Protein AF-I3U626-F1 (afdb_monomer_lite)

Foldseek 3Di:
DDPPPPPDDQDPVRLQVLLLVCLQPDDLVVLCVQQVDDSVVSVCVNVVVDDLVPDDPSRSVSSSVVSVCVVVVVPD

Radius of gyration: 12.77 Å; chains: 1; bounding box: 22×35×30 Å

Organism: Enterococcus faecium (strain ATCC BAA-472 / TX0016 / DO) (NCBI:txid333849)

Secondary structure (DSSP, 8-state):
-----S-S---HHHHHHHHHHHHHHS-HHHHHHHSS--HHHHHHHHTTSS-GGGS-HHHHHHHHHHHHHHHHHT--

pLDDT: mean 86.8, std 16.56, range [40.66, 97.19]

Sequence (76 aa):
MKRANLVGKDTFAEQKVLIKAYLKVVKAKEICQEVNLSNTTISELKNGRKSLDTLKFRSFEALYLAAKKYFTAERK

Structure (mmCIF, N/CA/C/O backbone):
data_AF-I3U626-F1
#
_entry.id   AF-I3U626-F1
#
loop_
_atom_site.group_PDB
_atom_site.id
_atom_site.type_symbol
_atom_site.label_atom_id
_atom_site.label_alt_id
_atom_site.label_comp_id
_atom_site.label_asym_id
_atom_site.label_entity_id
_atom_site.label_seq_id
_atom_site.pdbx_PDB_ins_code
_atom_site.Cartn_x
_atom_site.Cartn_y
_atom_site.Cartn_z
_atom_site.occupancy
_atom_site.B_iso_or_equiv
_atom_site.auth_seq_id
_atom_site.auth_comp_id
_atom_site.auth_asym_id
_atom_site.auth_atom_id
_atom_site.pdbx_PDB_model_num
ATOM 1 N N . MET A 1 1 ? -9.897 -21.674 -18.693 1.00 40.94 1 MET A N 1
ATOM 2 C CA . MET A 1 1 ? -8.545 -21.085 -18.540 1.00 40.94 1 MET A CA 1
ATOM 3 C C . MET A 1 1 ? -7.904 -21.641 -17.279 1.00 40.94 1 MET A C 1
ATOM 5 O O . MET A 1 1 ? -8.465 -21.478 -16.203 1.00 40.94 1 MET A O 1
ATOM 9 N N . LYS A 1 2 ? -6.780 -22.352 -17.409 1.00 40.66 2 LYS A N 1
ATOM 10 C CA . LYS A 1 2 ? -6.027 -22.892 -16.270 1.00 40.66 2 LYS A CA 1
ATOM 11 C C . LYS A 1 2 ? -5.329 -21.729 -15.555 1.00 40.66 2 LYS A C 1
ATOM 13 O O . LYS A 1 2 ? -4.520 -21.042 -16.169 1.00 40.66 2 LYS A O 1
ATOM 18 N N . ARG A 1 3 ? -5.658 -21.489 -14.281 1.00 48.19 3 ARG A N 1
ATOM 19 C CA . ARG A 1 3 ? -4.891 -20.588 -13.408 1.00 48.19 3 ARG A CA 1
ATOM 20 C C . ARG A 1 3 ? -3.528 -21.236 -13.183 1.00 48.19 3 ARG A C 1
ATOM 22 O O . ARG A 1 3 ? -3.426 -22.208 -12.442 1.00 48.19 3 ARG A O 1
ATOM 29 N N . ALA A 1 4 ? -2.521 -20.744 -13.896 1.00 46.88 4 ALA A N 1
ATOM 30 C CA . ALA A 1 4 ? -1.139 -21.133 -13.690 1.00 46.88 4 ALA A CA 1
ATOM 31 C C . ALA A 1 4 ? -0.727 -20.822 -12.243 1.00 46.88 4 ALA A C 1
ATOM 33 O O . ALA A 1 4 ? -1.139 -19.811 -11.670 1.00 46.88 4 ALA A O 1
ATOM 34 N N . ASN A 1 5 ? 0.058 -21.727 -11.665 1.00 44.66 5 ASN A N 1
ATOM 35 C CA . ASN A 1 5 ? 0.712 -21.580 -10.373 1.00 44.66 5 ASN A CA 1
ATOM 36 C C . ASN A 1 5 ? 1.312 -20.172 -10.224 1.00 44.66 5 ASN A C 1
ATOM 38 O O . ASN A 1 5 ? 2.187 -19.789 -10.996 1.00 44.66 5 ASN A O 1
ATOM 42 N N . LEU A 1 6 ? 0.880 -19.428 -9.202 1.00 51.03 6 LEU A N 1
ATOM 43 C CA . LEU A 1 6 ? 1.458 -18.141 -8.787 1.00 51.03 6 LEU A CA 1
ATOM 44 C C . LEU A 1 6 ? 2.818 -18.344 -8.088 1.00 51.03 6 LEU A C 1
ATOM 46 O O . LEU A 1 6 ? 3.054 -17.852 -6.988 1.00 51.03 6 LEU A O 1
ATOM 50 N N . VAL A 1 7 ? 3.713 -19.101 -8.720 1.00 51.31 7 VAL A N 1
ATOM 51 C CA . VAL A 1 7 ? 5.137 -19.182 -8.364 1.00 51.31 7 VAL A CA 1
ATOM 52 C C . VAL A 1 7 ? 5.944 -18.556 -9.508 1.00 51.31 7 VAL A C 1
ATOM 54 O O . VAL A 1 7 ? 6.938 -19.089 -9.982 1.00 51.31 7 VAL A O 1
ATOM 57 N N . GLY A 1 8 ? 5.462 -17.414 -9.999 1.00 57.69 8 GLY A N 1
ATOM 58 C CA . GLY A 1 8 ? 6.238 -16.458 -10.781 1.00 57.69 8 GLY A CA 1
ATOM 59 C C . GLY A 1 8 ? 6.549 -15.264 -9.885 1.00 57.69 8 GLY A C 1
ATOM 60 O O . GLY A 1 8 ? 5.704 -14.861 -9.085 1.00 57.69 8 GLY A O 1
ATOM 61 N N . LYS A 1 9 ? 7.764 -14.715 -9.961 1.00 71.12 9 LYS A N 1
ATOM 62 C CA . LYS A 1 9 ? 8.059 -13.427 -9.320 1.00 71.12 9 LYS A CA 1
ATOM 63 C C . LYS A 1 9 ? 7.169 -12.382 -9.996 1.00 71.12 9 LYS A C 1
ATOM 65 O O . LYS A 1 9 ? 7.371 -12.118 -11.176 1.00 71.12 9 LYS A O 1
ATOM 70 N N . ASP A 1 10 ? 6.197 -11.838 -9.264 1.00 82.88 10 ASP A N 1
ATOM 71 C CA . ASP A 1 10 ? 5.337 -10.757 -9.751 1.00 82.88 10 ASP A CA 1
ATOM 72 C C . ASP A 1 10 ? 6.219 -9.629 -10.318 1.00 82.88 10 ASP A C 1
ATOM 74 O O . ASP A 1 10 ? 7.183 -9.203 -9.670 1.00 82.88 10 ASP A O 1
ATOM 78 N N . THR A 1 11 ? 5.927 -9.154 -11.528 1.00 92.12 11 THR A N 1
ATOM 79 C CA . THR A 1 11 ? 6.624 -8.012 -12.133 1.00 92.12 11 THR A CA 1
ATOM 80 C C . THR A 1 11 ? 6.385 -6.746 -11.312 1.00 92.12 11 THR A C 1
ATOM 82 O O . THR A 1 11 ? 5.401 -6.627 -10.583 1.00 92.12 11 THR A O 1
ATOM 85 N N . PHE A 1 12 ? 7.245 -5.736 -11.451 1.00 89.62 12 PHE A N 1
ATOM 86 C CA . PHE A 1 12 ? 7.080 -4.480 -10.710 1.00 89.62 12 PHE A CA 1
ATOM 87 C C . PHE A 1 12 ? 5.724 -3.796 -10.980 1.00 89.62 12 PHE A C 1
ATOM 89 O O . PHE A 1 12 ? 5.127 -3.204 -10.080 1.00 89.62 12 PHE A O 1
ATOM 96 N N . ALA A 1 13 ? 5.198 -3.916 -12.204 1.00 93.19 13 ALA A N 1
ATOM 97 C CA . ALA A 1 13 ? 3.873 -3.413 -12.555 1.00 93.19 13 ALA A CA 1
ATOM 98 C C . ALA A 1 13 ? 2.757 -4.165 -11.809 1.00 93.19 13 ALA A C 1
ATOM 100 O O . ALA A 1 13 ? 1.873 -3.530 -11.232 1.00 93.19 13 ALA A O 1
ATOM 101 N N . GLU A 1 14 ? 2.824 -5.496 -11.753 1.00 94.50 14 GLU A N 1
ATOM 102 C CA . GLU A 1 14 ? 1.859 -6.332 -11.023 1.00 94.50 14 GLU A CA 1
ATOM 103 C C . GLU A 1 14 ? 1.909 -6.068 -9.514 1.00 94.50 14 GLU A C 1
ATOM 105 O O . GLU A 1 14 ? 0.864 -5.889 -8.885 1.00 94.50 14 GLU A O 1
ATOM 110 N N . GLN A 1 15 ? 3.109 -5.922 -8.943 1.00 95.19 15 GLN A N 1
ATOM 111 C CA . GLN A 1 15 ? 3.292 -5.551 -7.536 1.00 95.19 15 GLN A CA 1
ATOM 112 C C . GLN A 1 15 ? 2.601 -4.215 -7.219 1.00 95.19 15 GLN A C 1
ATOM 114 O O . GLN A 1 15 ? 1.869 -4.110 -6.234 1.00 95.19 15 GLN A O 1
ATOM 119 N N . LYS A 1 16 ? 2.753 -3.199 -8.083 1.00 95.75 16 LYS A N 1
ATOM 120 C CA . LYS A 1 16 ? 2.052 -1.912 -7.924 1.00 95.75 16 LYS A CA 1
ATOM 121 C C . LYS A 1 16 ? 0.539 -2.052 -8.000 1.00 95.75 16 LYS A C 1
ATOM 123 O O . LYS A 1 16 ? -0.159 -1.382 -7.240 1.00 95.75 16 LYS A O 1
ATOM 128 N N . VAL A 1 17 ? 0.023 -2.862 -8.925 1.00 95.94 17 VAL A N 1
ATOM 129 C CA . VAL A 1 17 ? -1.422 -3.109 -9.050 1.00 95.94 17 VAL A CA 1
ATOM 130 C C . VAL A 1 17 ? -1.956 -3.728 -7.761 1.00 95.94 17 VAL A C 1
ATOM 132 O O . VAL A 1 17 ? -2.954 -3.245 -7.224 1.00 95.94 17 VAL A O 1
ATOM 135 N N . LEU A 1 18 ? -1.246 -4.716 -7.216 1.00 95.81 18 LEU A N 1
ATOM 136 C CA . LEU A 1 18 ? -1.613 -5.385 -5.973 1.00 95.81 18 LEU A CA 1
ATOM 137 C C . LEU A 1 18 ? -1.603 -4.422 -4.779 1.00 95.81 18 LEU A C 1
ATOM 139 O O . LEU A 1 18 ? -2.583 -4.351 -4.038 1.00 95.81 18 LEU A O 1
ATOM 143 N N . ILE A 1 19 ? -0.543 -3.617 -4.639 1.00 97.00 19 ILE A N 1
ATOM 144 C CA . ILE A 1 19 ? -0.459 -2.587 -3.594 1.00 97.00 19 ILE A CA 1
ATOM 145 C C . ILE A 1 19 ? -1.615 -1.590 -3.733 1.00 97.00 19 ILE A C 1
ATOM 147 O O . ILE A 1 19 ? -2.267 -1.270 -2.744 1.00 97.00 19 ILE A O 1
ATOM 151 N N . LYS A 1 20 ? -1.914 -1.106 -4.946 1.0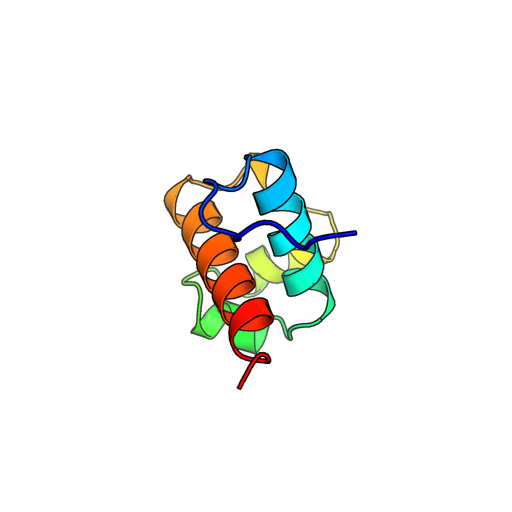0 97.19 20 LYS A N 1
ATOM 152 C CA . LYS A 1 20 ? -3.023 -0.163 -5.173 1.00 97.19 20 LYS A CA 1
ATOM 153 C C . LYS A 1 20 ? -4.378 -0.766 -4.806 1.00 97.19 20 LYS A C 1
ATOM 155 O O . LYS A 1 20 ? -5.214 -0.052 -4.259 1.00 97.19 20 LYS A O 1
ATOM 160 N N . ALA A 1 21 ? -4.607 -2.045 -5.097 1.00 96.38 21 ALA A N 1
ATOM 161 C CA . ALA A 1 21 ? -5.831 -2.736 -4.699 1.00 96.38 21 ALA A CA 1
ATOM 162 C C . ALA A 1 21 ? -5.937 -2.836 -3.169 1.00 96.38 21 ALA A C 1
ATOM 164 O O . ALA A 1 21 ? -6.951 -2.438 -2.601 1.00 96.38 21 ALA A O 1
ATOM 165 N N . TYR A 1 22 ? -4.863 -3.262 -2.501 1.00 96.19 22 TYR A N 1
ATOM 166 C CA . TYR A 1 22 ? -4.786 -3.347 -1.040 1.00 96.19 22 TYR A CA 1
ATOM 167 C C . TYR A 1 22 ? -5.019 -1.987 -0.365 1.00 96.19 22 TYR A C 1
ATOM 169 O O . TYR A 1 22 ? -5.875 -1.857 0.509 1.00 96.19 22 TYR A O 1
ATOM 177 N N . LEU A 1 23 ? -4.346 -0.936 -0.848 1.00 96.50 23 LEU A N 1
ATOM 178 C CA . LEU A 1 23 ? -4.539 0.435 -0.377 1.00 96.50 23 LEU A CA 1
ATOM 179 C C . LEU A 1 23 ? -5.991 0.902 -0.525 1.00 96.50 23 LEU A C 1
ATOM 181 O O . LEU A 1 23 ? -6.415 1.736 0.262 1.00 96.50 23 LEU A O 1
ATOM 185 N N . LYS A 1 24 ? -6.772 0.415 -1.496 1.00 95.62 24 LYS A N 1
ATOM 186 C CA . LYS A 1 24 ? -8.183 0.813 -1.647 1.00 95.62 24 LYS A CA 1
ATOM 187 C C . LYS A 1 24 ? -9.098 0.144 -0.625 1.00 95.62 24 LYS A C 1
ATOM 189 O O . LYS A 1 24 ? -9.993 0.812 -0.116 1.00 95.62 24 LYS A O 1
ATOM 194 N N . VAL A 1 25 ? -8.866 -1.130 -0.319 1.00 94.88 25 VAL A N 1
ATOM 195 C CA . VAL A 1 25 ? -9.799 -1.949 0.476 1.00 94.88 25 VAL A CA 1
ATOM 196 C C . 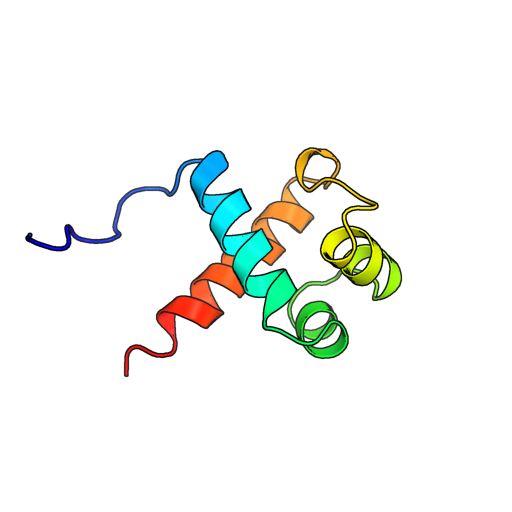VAL A 1 25 ? -9.469 -1.995 1.970 1.00 94.88 25 VAL A C 1
ATOM 198 O O . VAL A 1 25 ? -10.369 -2.202 2.776 1.00 94.88 25 VAL A O 1
ATOM 201 N N . VAL A 1 26 ? -8.215 -1.736 2.360 1.00 95.00 26 VAL A N 1
ATOM 202 C CA . VAL A 1 26 ? -7.773 -1.806 3.765 1.00 95.00 26 VAL A CA 1
ATOM 203 C C . VAL A 1 26 ? -7.698 -0.418 4.412 1.00 95.00 26 VAL A C 1
ATOM 205 O O . VAL A 1 26 ? -7.353 0.594 3.777 1.00 95.00 26 VAL A O 1
ATOM 208 N N . LYS A 1 27 ? -8.052 -0.332 5.701 1.00 94.19 27 LYS A N 1
ATOM 209 C CA . LYS A 1 27 ? -8.022 0.932 6.453 1.00 94.19 27 LYS A CA 1
ATOM 210 C C . LYS A 1 27 ? -6.581 1.364 6.702 1.00 94.19 27 LYS A C 1
ATOM 212 O O . LYS A 1 27 ? -5.742 0.558 7.079 1.00 94.19 27 LYS A O 1
ATOM 217 N N . ALA A 1 28 ? -6.298 2.662 6.574 1.00 93.50 28 ALA A N 1
ATOM 218 C CA . ALA A 1 28 ? -4.935 3.184 6.711 1.00 93.50 28 ALA A CA 1
ATOM 219 C C . ALA A 1 28 ? -4.269 2.792 8.044 1.00 93.50 28 ALA A C 1
ATOM 221 O O . ALA A 1 28 ? -3.096 2.434 8.050 1.00 93.50 28 ALA A O 1
ATOM 222 N N . LYS A 1 29 ? -5.032 2.782 9.147 1.00 91.31 29 LYS A N 1
ATOM 223 C CA . LYS A 1 29 ? -4.548 2.369 10.473 1.00 91.31 29 LYS A CA 1
ATOM 224 C C . LYS A 1 29 ? -4.055 0.917 10.504 1.00 91.31 29 LYS A C 1
ATOM 226 O O . LYS A 1 29 ? -3.011 0.667 11.091 1.00 91.31 29 LYS A O 1
ATOM 231 N N . GLU A 1 30 ? -4.779 -0.004 9.870 1.00 92.38 30 GLU A N 1
ATOM 232 C CA . GLU A 1 30 ? -4.405 -1.426 9.790 1.00 92.38 30 GLU A CA 1
ATOM 233 C C . GLU A 1 30 ? -3.130 -1.588 8.959 1.00 92.38 30 GLU A C 1
ATOM 235 O O . GLU A 1 30 ? -2.184 -2.246 9.382 1.00 92.38 30 GLU A O 1
ATOM 240 N N . ILE A 1 31 ? -3.055 -0.871 7.832 1.00 94.56 31 ILE A N 1
ATOM 241 C CA . ILE A 1 31 ? -1.863 -0.850 6.982 1.00 94.56 31 ILE A CA 1
ATOM 242 C C . ILE A 1 31 ? -0.649 -0.357 7.777 1.00 94.56 31 ILE A C 1
ATOM 244 O O . ILE A 1 31 ? 0.378 -1.014 7.753 1.00 94.56 31 ILE A O 1
ATOM 248 N N . CYS A 1 32 ? -0.760 0.745 8.528 1.00 93.19 32 CYS A N 1
ATOM 249 C CA . CYS A 1 32 ? 0.351 1.301 9.320 1.00 93.19 32 CYS A CA 1
ATOM 250 C C . CYS A 1 32 ? 0.843 0.380 10.446 1.00 93.19 32 CYS A C 1
ATOM 252 O O . CYS A 1 32 ? 1.976 0.518 10.898 1.00 93.19 32 CYS A O 1
ATOM 254 N N . GLN A 1 33 ? -0.011 -0.511 10.954 1.00 89.56 33 GLN A N 1
ATOM 255 C CA . GLN A 1 33 ? 0.391 -1.496 11.960 1.00 89.56 33 GLN A CA 1
ATOM 256 C C . GLN A 1 33 ? 1.189 -2.640 11.331 1.00 89.56 33 GLN A C 1
ATOM 258 O O . GLN A 1 33 ? 2.101 -3.169 11.959 1.00 89.56 33 GLN A O 1
ATOM 263 N N . GLU A 1 34 ? 0.852 -3.015 10.096 1.00 88.69 34 GLU A N 1
ATOM 264 C CA . GLU A 1 34 ? 1.501 -4.114 9.380 1.00 88.69 34 GLU A CA 1
ATOM 265 C C . GLU A 1 34 ? 2.759 -3.663 8.626 1.00 88.69 34 GLU A C 1
ATOM 267 O O . GLU A 1 34 ? 3.748 -4.393 8.554 1.00 88.69 34 GLU A O 1
ATOM 272 N N . VAL A 1 35 ? 2.750 -2.440 8.096 1.00 87.50 35 VAL A N 1
ATOM 273 C CA . VAL A 1 35 ? 3.884 -1.829 7.405 1.00 87.50 35 VAL A CA 1
ATOM 274 C C . VAL A 1 35 ? 4.336 -0.609 8.191 1.00 87.50 35 VAL A C 1
ATOM 276 O O . VAL A 1 35 ? 3.537 0.268 8.494 1.00 87.50 35 VAL A O 1
ATOM 279 N N . ASN A 1 36 ? 5.628 -0.537 8.520 1.00 88.75 36 ASN A N 1
ATOM 280 C CA . ASN A 1 36 ? 6.226 0.545 9.312 1.00 88.75 36 ASN A CA 1
ATOM 281 C C . ASN A 1 36 ? 6.293 1.876 8.524 1.00 88.75 36 ASN A C 1
ATOM 283 O O . ASN A 1 36 ? 7.367 2.388 8.202 1.00 88.75 36 ASN A O 1
ATOM 287 N N . LEU A 1 37 ? 5.130 2.399 8.138 1.00 92.31 37 LEU A N 1
ATOM 288 C CA . LEU A 1 37 ? 4.907 3.653 7.435 1.00 92.31 37 LEU A CA 1
ATOM 289 C C . LEU A 1 37 ? 3.953 4.520 8.252 1.00 92.31 37 LEU A C 1
ATOM 291 O O . LEU A 1 37 ? 3.035 4.031 8.905 1.00 92.31 37 LEU A O 1
ATOM 295 N N . SER A 1 38 ? 4.153 5.835 8.185 1.00 93.81 38 SER A N 1
ATOM 296 C CA . SER A 1 38 ? 3.272 6.774 8.872 1.00 93.81 38 SER A CA 1
ATOM 297 C C . SER A 1 38 ? 1.878 6.806 8.244 1.00 93.81 38 SER A C 1
ATOM 299 O O . SER A 1 38 ? 1.717 6.664 7.027 1.00 93.81 38 SER A O 1
ATOM 301 N N . ASN A 1 39 ? 0.868 7.107 9.065 1.00 93.88 39 ASN A N 1
ATOM 302 C CA . ASN A 1 39 ? -0.509 7.288 8.601 1.00 93.88 39 ASN A CA 1
ATOM 303 C C . ASN A 1 39 ? -0.626 8.366 7.513 1.00 93.88 39 ASN A C 1
ATOM 305 O O . ASN A 1 39 ? -1.398 8.207 6.566 1.00 93.88 39 ASN A O 1
ATOM 309 N N . THR A 1 40 ? 0.184 9.425 7.603 1.00 95.19 40 THR A N 1
ATOM 310 C CA . THR A 1 40 ? 0.293 10.455 6.562 1.00 95.19 40 THR A CA 1
ATOM 311 C C . THR A 1 40 ? 0.743 9.851 5.234 1.00 95.19 40 THR A C 1
ATOM 313 O O . THR A 1 40 ? 0.059 10.027 4.232 1.00 95.19 40 THR A O 1
ATOM 316 N N . THR A 1 41 ? 1.821 9.057 5.230 1.00 95.12 41 THR A N 1
ATOM 317 C CA . THR A 1 41 ? 2.341 8.419 4.006 1.00 95.12 41 THR A CA 1
ATOM 318 C C . THR A 1 41 ? 1.297 7.504 3.368 1.00 95.12 41 THR A C 1
ATOM 320 O O . THR A 1 41 ? 1.061 7.579 2.164 1.00 95.12 41 THR A O 1
ATOM 323 N N . ILE A 1 42 ? 0.632 6.660 4.164 1.00 97.12 42 ILE A N 1
ATOM 324 C CA . ILE A 1 42 ? -0.423 5.772 3.656 1.00 97.12 42 ILE A CA 1
ATOM 325 C C . ILE A 1 42 ? -1.598 6.576 3.087 1.00 97.12 42 ILE A C 1
ATOM 327 O O . ILE A 1 42 ? -2.117 6.235 2.025 1.00 97.12 42 ILE A O 1
ATOM 331 N N . SER A 1 43 ? -1.990 7.669 3.742 1.00 95.62 43 SER A N 1
ATOM 332 C CA . SER A 1 43 ? -3.073 8.539 3.270 1.00 95.62 43 SER A CA 1
ATOM 333 C C . SER A 1 43 ? -2.723 9.233 1.950 1.00 95.62 43 SER A C 1
ATOM 335 O O . SER A 1 43 ? -3.555 9.291 1.045 1.00 95.62 43 SER A O 1
ATOM 337 N N . GLU A 1 44 ? -1.490 9.718 1.796 1.00 96.38 44 GLU A N 1
ATOM 338 C CA . GLU A 1 44 ? -1.015 10.305 0.539 1.00 96.38 44 GLU A CA 1
ATOM 339 C C . GLU A 1 44 ? -1.014 9.288 -0.608 1.00 96.38 44 GLU A C 1
ATOM 341 O O . GLU A 1 44 ? -1.440 9.618 -1.715 1.00 96.38 44 GLU A O 1
ATOM 346 N N . LEU A 1 45 ? -0.584 8.049 -0.341 1.00 96.69 45 LEU A N 1
ATOM 347 C CA . LEU A 1 45 ? -0.605 6.958 -1.318 1.00 96.69 45 LEU A CA 1
ATOM 348 C C . LEU A 1 45 ? -2.041 6.583 -1.721 1.00 96.69 45 LEU A C 1
ATOM 350 O O . LEU A 1 45 ? -2.325 6.455 -2.911 1.00 96.69 45 LEU A O 1
ATOM 354 N N . LYS A 1 46 ? -2.963 6.451 -0.754 1.00 95.38 46 LYS A N 1
ATOM 355 C CA . LYS A 1 46 ? -4.387 6.146 -1.011 1.00 95.38 46 LYS A CA 1
ATOM 356 C C . LYS A 1 46 ? -5.057 7.213 -1.877 1.00 95.38 46 LYS A C 1
ATOM 358 O O . LYS A 1 46 ? -5.810 6.877 -2.785 1.00 95.38 46 LYS A O 1
ATOM 363 N N . ASN A 1 47 ? -4.751 8.480 -1.611 1.00 95.00 47 ASN A N 1
ATOM 364 C CA . ASN A 1 47 ? -5.340 9.622 -2.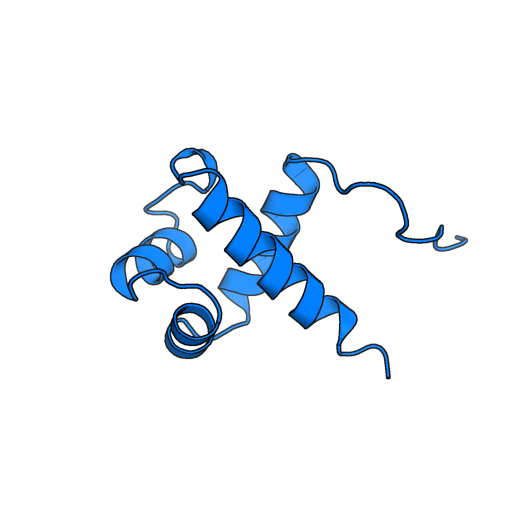310 1.00 95.00 47 ASN A CA 1
ATOM 365 C C . ASN A 1 47 ? -4.615 9.981 -3.618 1.00 95.00 47 ASN A C 1
ATOM 367 O O . ASN A 1 47 ? -4.950 10.987 -4.237 1.00 95.00 47 ASN A O 1
ATOM 371 N N . GLY A 1 48 ? -3.594 9.216 -4.021 1.00 93.50 48 GLY A N 1
ATOM 372 C CA . GLY A 1 48 ? -2.816 9.488 -5.233 1.00 93.50 48 GLY A CA 1
ATOM 373 C C . GLY A 1 48 ? -1.936 10.741 -5.162 1.00 93.50 48 GLY A C 1
ATOM 374 O O . GLY A 1 48 ? -1.403 11.158 -6.185 1.00 93.50 48 GLY A O 1
ATOM 375 N N . ARG A 1 49 ? -1.748 11.332 -3.973 1.00 95.88 49 ARG A N 1
ATOM 376 C CA . ARG A 1 49 ? -0.852 12.485 -3.753 1.00 95.88 49 ARG A CA 1
ATOM 377 C C . ARG A 1 49 ? 0.624 12.084 -3.725 1.00 95.88 49 ARG A C 1
ATOM 379 O O . ARG A 1 49 ? 1.491 12.929 -3.913 1.00 95.88 49 ARG A O 1
ATOM 386 N N . LYS A 1 50 ? 0.908 10.799 -3.495 1.00 95.56 50 LYS A N 1
ATOM 387 C CA . LYS A 1 50 ? 2.252 10.212 -3.528 1.00 95.56 50 LYS A CA 1
ATOM 388 C C . LYS A 1 50 ? 2.266 8.993 -4.447 1.00 95.56 50 LYS A C 1
ATOM 390 O O . LYS A 1 50 ? 1.340 8.184 -4.422 1.00 95.56 50 LYS A O 1
ATOM 395 N N . SER A 1 51 ? 3.331 8.844 -5.237 1.00 95.88 51 SER A N 1
ATOM 396 C CA . SER A 1 51 ? 3.535 7.670 -6.096 1.00 95.88 51 SER A CA 1
ATOM 397 C C . SER A 1 51 ? 4.321 6.573 -5.377 1.00 95.88 51 SER A C 1
ATOM 399 O O . SER A 1 51 ? 5.271 6.860 -4.646 1.00 95.88 51 SER A O 1
ATOM 401 N N . LEU A 1 52 ? 3.982 5.309 -5.654 1.00 96.06 52 LEU A N 1
ATOM 402 C CA . LEU A 1 52 ? 4.739 4.140 -5.190 1.00 96.06 52 LEU A CA 1
ATOM 403 C C . LEU A 1 52 ? 6.192 4.148 -5.685 1.00 96.06 52 LEU A C 1
ATOM 405 O O . LEU A 1 52 ? 7.065 3.643 -4.990 1.00 96.06 52 LEU A O 1
ATOM 409 N N . ASP A 1 53 ? 6.456 4.769 -6.838 1.00 94.56 53 ASP A N 1
ATOM 410 C CA . ASP A 1 53 ? 7.803 4.923 -7.407 1.00 94.56 53 ASP A CA 1
ATOM 411 C C . ASP A 1 53 ? 8.741 5.771 -6.540 1.00 94.56 53 ASP A C 1
ATOM 413 O O . ASP A 1 53 ? 9.956 5.662 -6.647 1.00 94.56 53 ASP A O 1
ATOM 417 N N . THR A 1 54 ? 8.181 6.611 -5.665 1.00 94.44 54 THR A N 1
ATOM 418 C CA . THR A 1 54 ? 8.963 7.491 -4.781 1.00 94.44 54 THR A CA 1
ATOM 419 C C . THR A 1 54 ? 9.323 6.837 -3.448 1.00 94.44 54 THR A C 1
ATOM 421 O O . THR A 1 54 ? 10.004 7.443 -2.619 1.00 94.44 54 THR A O 1
ATOM 424 N N . LEU A 1 55 ? 8.839 5.617 -3.193 1.00 94.50 55 LEU A N 1
ATOM 425 C CA . LEU A 1 55 ? 9.114 4.909 -1.949 1.00 94.50 55 LEU A CA 1
ATOM 426 C C . LEU A 1 55 ? 10.511 4.293 -1.969 1.00 94.50 55 LEU A C 1
ATOM 428 O O . LEU A 1 55 ? 10.975 3.772 -2.980 1.00 94.50 55 LEU A O 1
ATOM 432 N N . LYS A 1 56 ? 11.158 4.270 -0.800 1.00 94.38 56 LYS A N 1
ATOM 433 C CA . LYS A 1 56 ? 12.345 3.433 -0.601 1.00 94.38 56 LYS A CA 1
ATOM 434 C C . LYS A 1 56 ? 11.969 1.974 -0.850 1.00 94.38 56 LYS A C 1
ATOM 436 O O . LYS A 1 56 ? 10.890 1.543 -0.442 1.00 94.38 56 LYS A O 1
ATOM 441 N N . PHE A 1 57 ? 12.898 1.206 -1.417 1.00 93.12 57 PHE A N 1
ATOM 442 C CA . PHE A 1 57 ? 12.691 -0.207 -1.748 1.00 93.12 57 PHE A CA 1
ATOM 443 C C . PHE A 1 57 ? 12.067 -1.010 -0.593 1.00 93.12 57 PHE A C 1
ATOM 445 O O . PHE A 1 57 ? 11.041 -1.649 -0.785 1.00 93.12 57 PHE A O 1
ATOM 452 N N . ARG A 1 58 ? 12.598 -0.878 0.633 1.00 93.69 58 ARG A N 1
ATOM 453 C CA . ARG A 1 58 ? 12.063 -1.569 1.825 1.00 93.69 58 ARG A CA 1
ATOM 454 C C . ARG A 1 58 ? 10.596 -1.236 2.121 1.00 93.69 58 ARG A C 1
ATOM 456 O O . ARG A 1 58 ? 9.836 -2.104 2.530 1.00 93.69 58 ARG A O 1
ATOM 463 N N . SER A 1 59 ? 10.191 0.018 1.926 1.00 95.25 59 SER A N 1
ATOM 464 C CA . SER A 1 59 ? 8.807 0.456 2.143 1.00 95.25 59 SER A CA 1
ATOM 465 C C . SER A 1 59 ? 7.870 -0.078 1.064 1.00 95.25 59 SER A C 1
ATOM 467 O O . SER A 1 59 ? 6.746 -0.472 1.366 1.00 95.25 59 SER A O 1
ATOM 469 N N . PHE A 1 60 ? 8.338 -0.100 -0.185 1.00 96.38 60 PHE A N 1
ATOM 470 C CA . PHE A 1 60 ? 7.603 -0.695 -1.295 1.00 96.38 60 PHE A CA 1
ATOM 471 C C . PHE A 1 60 ? 7.411 -2.203 -1.081 1.00 96.38 60 PHE A C 1
ATOM 473 O O . PHE A 1 60 ? 6.293 -2.703 -1.174 1.00 96.38 60 PHE A O 1
ATOM 480 N N . GLU A 1 61 ? 8.488 -2.912 -0.741 1.00 94.81 61 GLU A N 1
ATOM 481 C CA . GLU A 1 61 ? 8.476 -4.354 -0.492 1.00 94.81 61 GLU A CA 1
ATOM 482 C C . GLU A 1 61 ? 7.541 -4.720 0.665 1.00 94.81 61 GLU A C 1
ATOM 484 O O . GLU A 1 61 ? 6.718 -5.618 0.514 1.00 94.81 61 GLU A O 1
ATOM 489 N N . ALA A 1 62 ? 7.579 -3.977 1.777 1.00 96.06 62 ALA A N 1
ATOM 490 C CA . ALA A 1 62 ? 6.666 -4.193 2.900 1.00 96.06 62 ALA A CA 1
ATOM 491 C C . ALA A 1 62 ? 5.188 -4.063 2.488 1.00 96.06 62 ALA A C 1
ATOM 493 O O . ALA A 1 62 ? 4.374 -4.920 2.831 1.00 96.06 62 ALA A O 1
ATOM 494 N N . LEU A 1 63 ? 4.843 -3.032 1.705 1.00 96.81 63 LEU A N 1
ATOM 495 C CA . LEU A 1 63 ? 3.488 -2.855 1.169 1.00 96.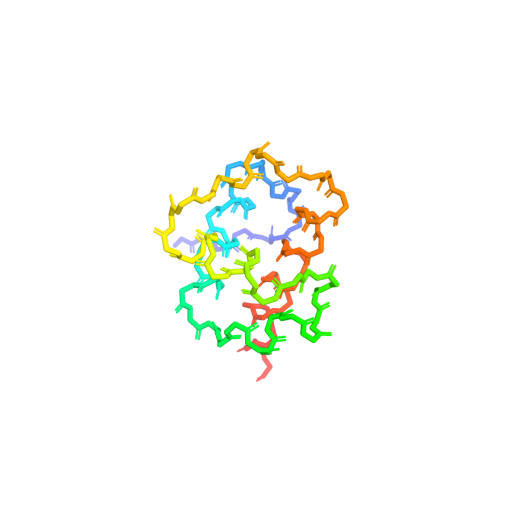81 63 LEU A CA 1
ATOM 496 C C . LEU A 1 63 ? 3.083 -3.995 0.235 1.00 96.81 63 LEU A C 1
ATOM 498 O O . LEU A 1 63 ? 1.948 -4.465 0.298 1.00 96.81 63 LEU A O 1
ATOM 502 N N . TYR A 1 64 ? 3.994 -4.445 -0.625 1.00 96.00 64 TYR A N 1
ATOM 503 C CA . TYR A 1 64 ? 3.734 -5.556 -1.531 1.00 96.00 64 TYR A CA 1
ATOM 504 C C . TYR A 1 64 ? 3.516 -6.872 -0.772 1.00 96.00 64 TYR A C 1
ATOM 506 O O . TYR 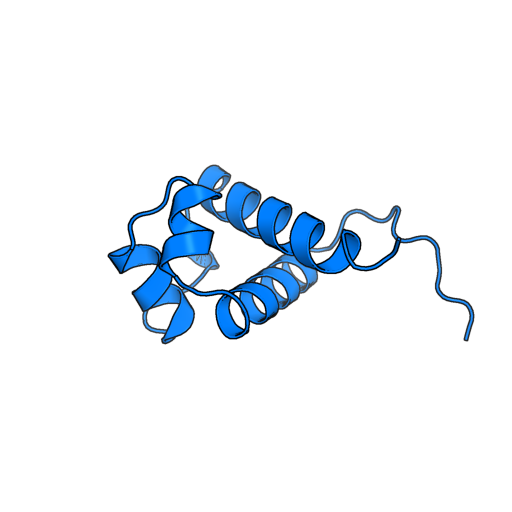A 1 64 ? 2.558 -7.585 -1.068 1.00 96.00 64 TYR A O 1
ATOM 514 N N . LEU A 1 65 ? 4.340 -7.177 0.233 1.00 94.69 65 LEU A N 1
ATOM 515 C CA . LEU A 1 65 ? 4.188 -8.381 1.052 1.00 94.69 65 LEU A CA 1
ATOM 516 C C . LEU A 1 65 ? 2.882 -8.366 1.853 1.00 94.69 65 LEU A C 1
ATOM 518 O O . LEU A 1 65 ? 2.182 -9.379 1.872 1.00 94.69 65 LEU A O 1
ATOM 522 N N . ALA A 1 66 ? 2.515 -7.227 2.448 1.00 95.25 66 ALA A N 1
ATOM 523 C CA . ALA A 1 66 ? 1.237 -7.067 3.144 1.00 95.25 66 ALA A CA 1
ATOM 524 C C . ALA A 1 66 ? 0.048 -7.263 2.187 1.00 95.25 66 ALA A C 1
ATOM 526 O O . ALA A 1 66 ? -0.858 -8.048 2.469 1.00 95.25 66 ALA A O 1
ATOM 527 N N . ALA A 1 67 ? 0.094 -6.642 1.004 1.00 94.81 67 ALA A N 1
ATOM 528 C CA . ALA A 1 67 ? -0.930 -6.809 -0.024 1.00 94.81 67 ALA A CA 1
ATOM 529 C C . ALA A 1 67 ? -1.043 -8.269 -0.493 1.00 94.81 67 ALA A C 1
ATOM 531 O O . ALA A 1 67 ? -2.139 -8.822 -0.581 1.00 94.81 67 ALA A O 1
ATOM 532 N N . LYS A 1 68 ? 0.093 -8.926 -0.750 1.00 93.44 68 LYS A N 1
ATOM 533 C CA . LYS A 1 68 ? 0.142 -10.333 -1.154 1.00 93.44 68 LYS A CA 1
ATOM 534 C C . LYS A 1 68 ? -0.430 -11.242 -0.080 1.00 93.44 68 LYS A C 1
ATOM 536 O O . LYS A 1 68 ? -1.242 -12.107 -0.397 1.00 93.44 68 LYS A O 1
ATOM 541 N N . LYS A 1 69 ? -0.059 -11.028 1.181 1.00 92.75 69 LYS A N 1
ATOM 542 C CA . LYS A 1 69 ? -0.608 -11.763 2.321 1.00 92.75 69 LYS A CA 1
ATOM 543 C C . LYS A 1 69 ? -2.123 -11.579 2.418 1.00 92.75 69 LYS A C 1
ATOM 545 O O . LYS A 1 69 ? -2.826 -12.575 2.505 1.00 92.75 69 LYS A O 1
ATOM 550 N N . TYR A 1 70 ? -2.626 -10.350 2.313 1.00 92.69 70 TYR A N 1
ATOM 551 C CA . TYR A 1 70 ? -4.061 -10.055 2.366 1.00 92.69 70 TYR A CA 1
ATOM 552 C C . TYR A 1 70 ? -4.860 -10.828 1.302 1.00 92.69 70 TYR A C 1
ATOM 554 O O . TYR A 1 70 ? -5.784 -11.561 1.636 1.00 92.69 70 TYR A O 1
ATOM 562 N N . PHE A 1 71 ? -4.447 -10.765 0.032 1.00 89.62 71 PHE A N 1
ATOM 563 C CA . PHE A 1 71 ? -5.167 -11.427 -1.068 1.00 89.62 71 PHE A CA 1
ATOM 564 C C . PHE A 1 71 ? -4.928 -12.942 -1.178 1.00 89.62 71 PHE A C 1
ATOM 566 O O . PHE A 1 71 ? -5.611 -13.624 -1.943 1.00 89.62 71 PHE A O 1
ATOM 573 N N . THR A 1 72 ? -3.950 -13.488 -0.453 1.00 86.62 72 THR A N 1
ATOM 574 C CA . THR A 1 72 ? -3.707 -14.940 -0.397 1.00 86.62 72 THR A CA 1
ATOM 575 C C . THR A 1 72 ? -4.297 -15.589 0.850 1.00 86.62 72 THR A C 1
ATOM 577 O O . THR A 1 72 ? -4.602 -16.780 0.808 1.00 86.62 72 THR A O 1
ATOM 580 N N . ALA A 1 73 ? -4.508 -14.824 1.925 1.00 74.94 73 ALA A N 1
ATOM 581 C CA . ALA A 1 73 ? -5.090 -15.308 3.172 1.00 74.94 73 ALA A CA 1
ATOM 582 C C . ALA A 1 73 ? -6.567 -15.722 3.034 1.00 74.94 73 ALA A C 1
ATOM 584 O O . ALA A 1 73 ? -6.981 -16.647 3.723 1.00 74.94 73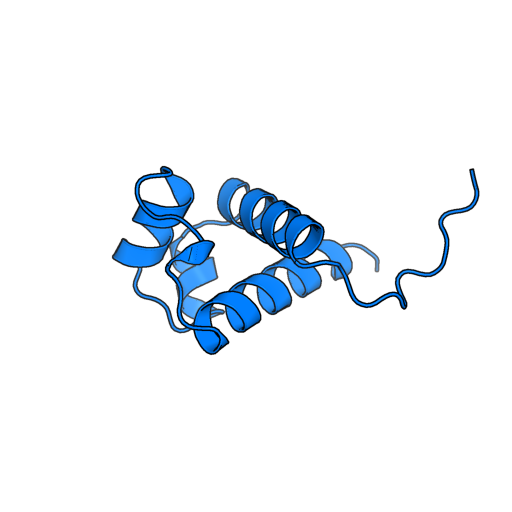 ALA A O 1
ATOM 585 N N . GLU A 1 74 ? -7.332 -15.137 2.102 1.00 54.28 74 GLU A N 1
ATOM 586 C CA . GLU A 1 74 ? -8.738 -15.510 1.827 1.00 54.28 74 GLU A CA 1
ATOM 587 C C . GLU A 1 74 ? -8.914 -16.851 1.073 1.00 54.28 74 GLU A C 1
ATOM 589 O O . GLU A 1 74 ? -10.012 -17.186 0.638 1.00 54.28 74 GLU A O 1
ATOM 594 N N . ARG A 1 75 ? -7.847 -17.640 0.881 1.00 52.31 75 ARG A N 1
ATOM 595 C CA . ARG A 1 75 ? -7.893 -18.950 0.196 1.00 52.31 75 ARG A CA 1
ATOM 596 C C . ARG A 1 75 ? -7.810 -20.151 1.149 1.00 52.31 75 ARG A C 1
ATOM 598 O O . ARG A 1 75 ? -7.210 -21.162 0.780 1.00 52.31 75 ARG A O 1
ATOM 605 N N . LYS A 1 76 ? -8.373 -20.051 2.353 1.00 42.00 76 LYS A N 1
ATOM 606 C CA . LYS A 1 76 ? -8.549 -21.187 3.270 1.00 42.00 76 LYS A CA 1
ATOM 607 C C . LYS A 1 76 ? -10.009 -21.374 3.633 1.00 42.00 76 LYS A C 1
ATOM 609 O O . LYS A 1 76 ? -10.660 -20.348 3.914 1.00 42.00 76 LYS A O 1
#